Protein AF-A0A347WK98-F1 (afdb_monomer)

Organism: NCBI:txid2036206

pLDDT: mean 80.29, std 15.49, range [46.28, 96.25]

Mean predicted aligned error: 7.03 Å

Structure (mmCIF, N/CA/C/O backbone):
data_AF-A0A347WK98-F1
#
_entry.id   AF-A0A347WK98-F1
#
loop_
_atom_site.group_PDB
_atom_site.id
_atom_site.type_symbol
_atom_site.label_atom_id
_atom_site.label_alt_id
_atom_site.label_comp_id
_atom_site.label_asym_id
_atom_site.label_entity_id
_atom_site.label_seq_id
_atom_site.pdbx_PDB_ins_code
_atom_site.Cartn_x
_atom_site.Cartn_y
_atom_site.Cartn_z
_atom_site.occupancy
_atom_site.B_iso_or_equiv
_atom_site.auth_seq_id
_atom_site.auth_comp_id
_atom_site.auth_asym_id
_atom_site.auth_atom_id
_atom_site.pdbx_PDB_model_num
ATOM 1 N N . MET A 1 1 ? 5.792 -0.946 -26.522 1.00 46.28 1 MET A N 1
ATOM 2 C CA . MET A 1 1 ? 6.107 -1.250 -25.117 1.00 46.28 1 MET A CA 1
ATOM 3 C C . MET A 1 1 ? 4.812 -1.769 -24.527 1.00 46.28 1 MET A C 1
ATOM 5 O O . MET A 1 1 ? 3.907 -0.976 -24.304 1.00 46.28 1 MET A O 1
ATOM 9 N N . GLU A 1 2 ? 4.645 -3.089 -24.492 1.00 46.97 2 GLU A N 1
ATOM 10 C CA . GLU A 1 2 ? 3.472 -3.698 -23.859 1.00 46.97 2 GLU A CA 1
ATOM 11 C C . GLU A 1 2 ? 3.674 -3.606 -22.348 1.00 46.97 2 GLU A C 1
ATOM 13 O O . GLU A 1 2 ? 4.717 -4.005 -21.839 1.00 46.97 2 GLU A O 1
ATOM 18 N N . ILE A 1 3 ? 2.725 -2.991 -21.647 1.00 48.66 3 ILE A N 1
ATOM 19 C CA . ILE A 1 3 ? 2.747 -2.905 -20.188 1.00 48.66 3 ILE A CA 1
ATOM 20 C C . ILE A 1 3 ? 2.244 -4.255 -19.679 1.00 48.66 3 ILE A C 1
ATOM 22 O O . ILE A 1 3 ? 1.061 -4.560 -19.826 1.00 48.66 3 ILE A O 1
ATOM 26 N N . THR A 1 4 ? 3.136 -5.087 -19.142 1.00 52.50 4 THR A N 1
ATOM 27 C CA . THR A 1 4 ? 2.757 -6.366 -18.536 1.00 52.50 4 THR A CA 1
ATOM 28 C C . THR A 1 4 ? 2.461 -6.183 -17.039 1.00 52.50 4 THR A C 1
ATOM 30 O O . THR A 1 4 ? 3.120 -5.375 -16.381 1.00 52.50 4 THR A O 1
ATOM 33 N N . PRO A 1 5 ? 1.513 -6.948 -16.460 1.00 51.00 5 PRO A N 1
ATOM 34 C CA . PRO A 1 5 ? 1.156 -6.866 -15.034 1.00 51.00 5 PRO A CA 1
ATOM 35 C C . PRO A 1 5 ? 2.312 -7.148 -14.058 1.00 51.00 5 PRO A C 1
ATOM 37 O O . PRO A 1 5 ? 2.196 -6.879 -12.869 1.00 51.00 5 PRO A O 1
ATOM 40 N N . THR A 1 6 ? 3.414 -7.712 -14.555 1.00 51.03 6 THR A N 1
ATOM 41 C CA . THR A 1 6 ? 4.632 -8.048 -13.804 1.00 51.03 6 THR A CA 1
ATOM 42 C C . THR A 1 6 ? 5.445 -6.840 -13.350 1.00 51.03 6 THR A C 1
ATOM 44 O O . THR A 1 6 ? 6.278 -6.974 -12.468 1.00 51.03 6 THR A O 1
ATOM 47 N N . HIS A 1 7 ? 5.211 -5.666 -13.936 1.0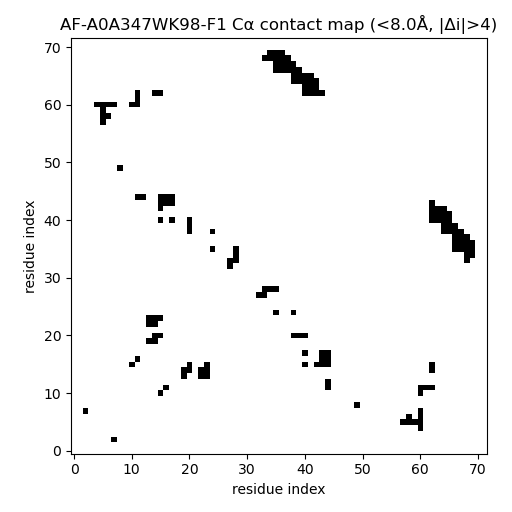0 58.22 7 HIS A N 1
ATOM 48 C CA . HIS A 1 7 ? 5.980 -4.456 -13.653 1.00 58.22 7 HIS A CA 1
ATOM 49 C C . HIS A 1 7 ? 5.067 -3.240 -13.690 1.00 58.22 7 HIS A C 1
ATOM 51 O O . HIS A 1 7 ? 5.373 -2.258 -14.376 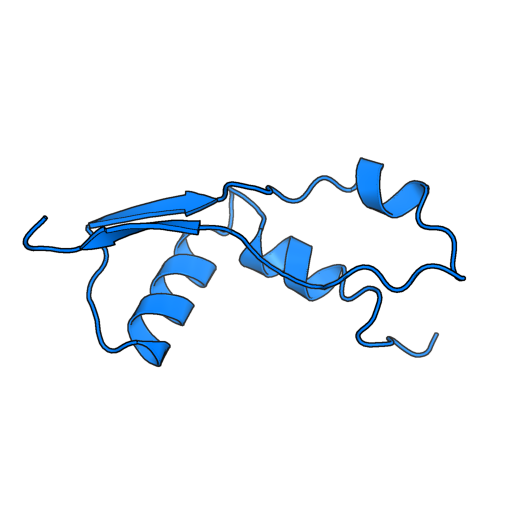1.00 58.22 7 HIS A O 1
ATOM 57 N N . ASP A 1 8 ? 3.916 -3.294 -13.014 1.00 70.94 8 ASP A N 1
ATOM 58 C CA . ASP A 1 8 ? 3.026 -2.138 -12.979 1.00 70.94 8 ASP A CA 1
ATOM 59 C C . ASP A 1 8 ? 3.608 -1.052 -12.055 1.00 70.94 8 ASP A C 1
ATOM 61 O O . ASP A 1 8 ? 3.183 -0.788 -10.929 1.00 70.94 8 ASP A O 1
ATOM 65 N N . LEU A 1 9 ? 4.657 -0.411 -12.572 1.00 76.69 9 LEU A N 1
ATOM 66 C CA . LEU A 1 9 ? 5.319 0.756 -12.024 1.00 76.69 9 LEU A CA 1
ATOM 67 C C . LEU A 1 9 ? 4.291 1.845 -11.727 1.00 76.69 9 LEU A C 1
ATOM 69 O O . LEU A 1 9 ? 4.449 2.591 -10.764 1.00 76.69 9 LEU A O 1
ATOM 73 N N . LEU A 1 10 ? 3.244 1.948 -12.553 1.00 81.62 10 LEU A N 1
ATOM 74 C CA . LEU A 1 10 ? 2.176 2.914 -12.351 1.00 81.62 10 LEU A CA 1
ATOM 75 C C . LEU A 1 10 ? 1.353 2.542 -11.122 1.00 81.62 10 LEU A C 1
ATOM 77 O O . LEU A 1 10 ? 1.119 3.421 -10.298 1.00 81.62 10 LEU A O 1
ATOM 81 N N . PHE A 1 11 ? 1.002 1.268 -10.941 1.00 84.50 11 PHE A N 1
ATOM 82 C CA . PHE A 1 11 ? 0.321 0.793 -9.739 1.00 84.50 11 PHE A CA 1
ATOM 83 C C . PHE A 1 11 ? 1.110 1.130 -8.471 1.00 84.50 11 PHE A C 1
ATOM 85 O O . PHE A 1 11 ? 0.596 1.832 -7.600 1.00 84.50 11 PHE A O 1
ATOM 92 N N . LYS A 1 12 ? 2.386 0.731 -8.381 1.00 85.19 12 LYS A N 1
ATOM 93 C CA . LYS A 1 12 ? 3.233 1.045 -7.214 1.00 85.19 12 LYS A CA 1
ATOM 94 C C . LYS A 1 12 ? 3.430 2.554 -7.039 1.00 85.19 12 LYS A C 1
ATOM 96 O O . LYS A 1 12 ? 3.372 3.054 -5.922 1.00 85.19 12 LYS A O 1
ATOM 101 N N . LYS A 1 13 ? 3.587 3.323 -8.117 1.00 86.81 13 LYS A N 1
ATOM 102 C CA . LYS A 1 13 ? 3.702 4.788 -8.036 1.00 86.81 13 LYS A CA 1
ATOM 103 C C . LYS A 1 13 ? 2.418 5.454 -7.531 1.00 86.81 13 LYS A C 1
ATOM 105 O O . LYS A 1 13 ? 2.491 6.457 -6.823 1.00 86.81 13 LYS A O 1
ATOM 110 N N . ILE A 1 14 ? 1.250 4.939 -7.908 1.00 89.62 14 ILE A N 1
ATOM 111 C CA . ILE A 1 14 ? -0.044 5.472 -7.471 1.00 89.62 14 ILE A CA 1
ATOM 112 C C . ILE A 1 14 ? -0.314 5.062 -6.024 1.00 89.62 14 ILE A C 1
ATOM 114 O O . ILE A 1 14 ? -0.606 5.929 -5.208 1.00 89.62 14 ILE A O 1
ATOM 118 N N . PHE A 1 15 ? -0.166 3.779 -5.693 1.00 91.44 15 PHE A N 1
ATOM 119 C CA . PHE A 1 15 ? -0.634 3.225 -4.425 1.00 91.44 15 PHE A CA 1
ATO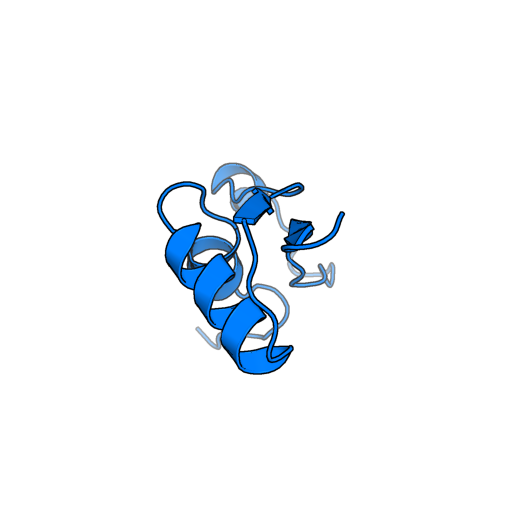M 120 C C . PHE A 1 15 ? 0.444 3.120 -3.343 1.00 91.44 15 PHE A C 1
ATOM 122 O O . PHE A 1 15 ? 0.127 3.309 -2.180 1.00 91.44 15 PHE A O 1
ATOM 129 N N . ALA A 1 16 ? 1.719 2.915 -3.675 1.00 89.19 16 ALA A N 1
ATOM 130 C CA . ALA A 1 16 ? 2.800 2.831 -2.684 1.00 89.19 16 ALA A CA 1
ATOM 131 C C . ALA A 1 16 ? 3.566 4.153 -2.484 1.00 89.19 16 ALA A C 1
ATOM 133 O O . ALA A 1 16 ? 4.563 4.188 -1.767 1.00 89.19 16 ALA A O 1
ATOM 134 N N . SER A 1 17 ? 3.145 5.263 -3.096 1.00 90.50 17 SER A N 1
ATOM 135 C CA . SER A 1 17 ? 3.788 6.561 -2.859 1.00 90.50 17 SER A CA 1
ATOM 136 C C . SER A 1 17 ? 3.182 7.285 -1.657 1.00 90.50 17 SER A C 1
ATOM 138 O O . SER A 1 17 ? 1.976 7.519 -1.610 1.0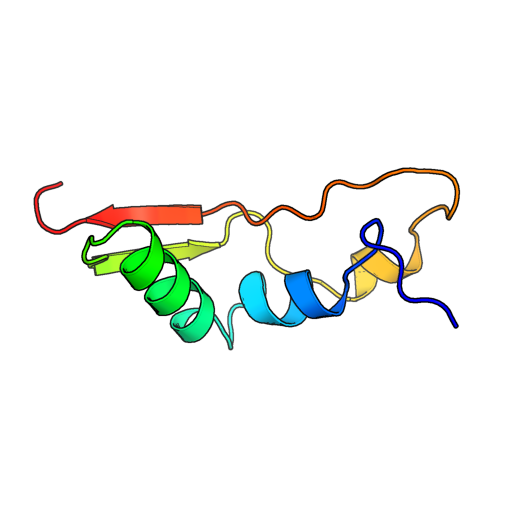0 90.50 17 SER A O 1
ATOM 140 N N . GLU A 1 18 ? 4.031 7.740 -0.732 1.00 89.56 18 GLU A N 1
ATOM 141 C CA . GLU A 1 18 ? 3.609 8.505 0.452 1.00 89.56 18 GLU A CA 1
ATOM 142 C C . GLU A 1 18 ? 2.808 9.772 0.108 1.00 89.56 18 GLU A C 1
ATOM 144 O O . GLU A 1 18 ? 1.853 10.113 0.806 1.00 89.56 18 GLU A O 1
ATOM 149 N N . SER A 1 19 ? 3.118 10.452 -1.005 1.00 90.00 19 SER A N 1
ATOM 150 C CA . SER A 1 19 ? 2.343 11.626 -1.442 1.00 90.00 19 SER A CA 1
ATOM 151 C C . SER A 1 19 ? 0.906 11.274 -1.840 1.00 90.00 19 SER A C 1
ATOM 153 O O . SER A 1 19 ? 0.011 12.116 -1.776 1.00 90.00 19 SER A O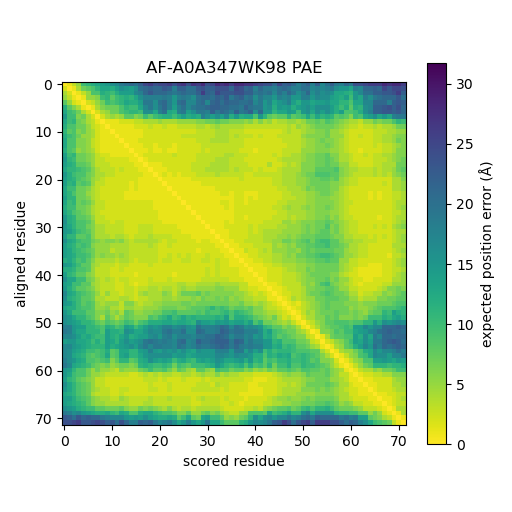 1
ATOM 155 N N . ASN A 1 20 ? 0.679 10.021 -2.234 1.00 91.88 20 ASN A N 1
ATOM 156 C CA . ASN A 1 20 ? -0.585 9.518 -2.758 1.00 91.88 20 ASN A CA 1
ATOM 157 C C . ASN A 1 20 ? -1.338 8.652 -1.741 1.00 91.88 20 ASN A C 1
ATOM 159 O O . ASN A 1 20 ? -2.336 8.027 -2.087 1.00 91.88 20 ASN A O 1
ATOM 163 N N . LYS A 1 21 ? -0.915 8.644 -0.472 1.00 92.81 21 LYS A N 1
ATOM 164 C CA . LYS A 1 21 ? -1.501 7.804 0.581 1.00 92.81 21 LYS A CA 1
ATOM 165 C C . LYS A 1 21 ? -3.021 7.951 0.732 1.00 92.81 21 LYS A C 1
ATOM 167 O O . LYS A 1 21 ? -3.702 6.995 1.081 1.00 92.81 21 LYS A O 1
ATOM 172 N N . HIS A 1 22 ? -3.561 9.132 0.439 1.00 93.50 22 HIS A N 1
ATOM 173 C CA . HIS A 1 22 ? -5.003 9.392 0.440 1.00 93.50 22 HIS A CA 1
ATOM 174 C C . HIS A 1 22 ? -5.761 8.606 -0.647 1.00 93.50 22 HIS A C 1
ATOM 176 O O . HIS A 1 22 ? -6.873 8.158 -0.393 1.00 93.50 22 HIS A O 1
ATOM 182 N N . ILE A 1 23 ? -5.157 8.392 -1.824 1.00 94.62 23 ILE A N 1
ATOM 183 C CA . ILE A 1 23 ? -5.744 7.590 -2.909 1.00 94.62 23 ILE A CA 1
ATOM 184 C C . ILE A 1 23 ? -5.846 6.134 -2.464 1.00 94.62 23 ILE A C 1
ATOM 186 O O . ILE A 1 23 ? -6.910 5.535 -2.569 1.00 94.62 23 ILE A O 1
ATOM 190 N N . LEU A 1 24 ? -4.754 5.585 -1.921 1.00 94.94 24 LEU A N 1
ATOM 191 C CA . LEU A 1 24 ? -4.741 4.226 -1.385 1.00 94.94 24 LEU A CA 1
ATOM 192 C C . LEU A 1 24 ? -5.748 4.060 -0.243 1.00 94.94 24 LEU A C 1
ATOM 194 O O . LEU A 1 24 ? -6.483 3.080 -0.228 1.00 94.94 24 LEU A O 1
ATOM 198 N N . LYS A 1 25 ? -5.810 5.025 0.682 1.00 95.00 25 LYS A N 1
ATOM 199 C CA . LYS A 1 25 ? -6.765 5.005 1.794 1.00 95.00 25 LYS A CA 1
ATOM 200 C C . LYS A 1 25 ? -8.204 4.897 1.291 1.00 95.00 25 LYS A C 1
ATOM 202 O O . LYS A 1 25 ? -8.872 3.936 1.645 1.00 95.00 25 LYS A O 1
ATOM 207 N N . HIS A 1 26 ? -8.646 5.813 0.431 1.00 95.44 26 HIS A N 1
ATOM 208 C CA . HIS A 1 26 ? -10.021 5.791 -0.076 1.00 95.44 26 HIS A CA 1
ATOM 209 C C . HIS A 1 26 ? -10.323 4.552 -0.916 1.00 95.44 26 HIS A C 1
ATOM 211 O O . HIS A 1 26 ? -11.390 3.971 -0.782 1.00 95.44 26 HIS A O 1
ATOM 217 N N . PHE A 1 27 ? -9.363 4.090 -1.719 1.00 94.56 27 PHE A N 1
ATOM 218 C CA . PHE A 1 27 ? -9.513 2.851 -2.477 1.00 94.56 27 PHE A CA 1
ATOM 219 C C . PHE A 1 27 ? -9.764 1.635 -1.570 1.00 94.56 27 PHE A C 1
ATOM 221 O O . PHE A 1 27 ? -10.628 0.813 -1.862 1.00 94.56 27 PHE A O 1
ATOM 228 N N . VAL A 1 28 ? -9.029 1.523 -0.461 1.00 93.75 28 VAL A N 1
ATOM 229 C CA . VAL A 1 28 ? -9.209 0.438 0.515 1.00 93.75 28 VAL A CA 1
ATOM 230 C C . VAL A 1 28 ? -10.536 0.578 1.264 1.00 93.75 28 VAL A C 1
ATOM 232 O O . VAL A 1 28 ? -11.231 -0.420 1.435 1.00 93.75 28 VAL A O 1
ATOM 235 N N . GLU A 1 29 ? -10.902 1.794 1.678 1.00 95.50 29 GLU A N 1
ATOM 236 C CA . GLU A 1 29 ? -12.187 2.080 2.335 1.00 95.50 29 GLU A CA 1
ATOM 237 C C . GLU A 1 29 ? -13.377 1.697 1.441 1.00 95.50 29 GLU A C 1
ATOM 239 O O . GLU A 1 29 ? -14.293 1.022 1.906 1.00 95.50 29 GLU A O 1
ATOM 244 N N . ASP A 1 30 ? -13.326 2.039 0.149 1.00 96.25 30 ASP A N 1
ATOM 245 C CA . ASP A 1 30 ? -14.379 1.730 -0.826 1.00 96.25 30 ASP A CA 1
ATOM 246 C C . ASP A 1 30 ? -14.507 0.222 -1.100 1.00 96.25 30 ASP A C 1
ATOM 248 O O . ASP A 1 30 ? -15.612 -0.281 -1.292 1.00 96.25 30 ASP A O 1
ATOM 252 N N . ILE 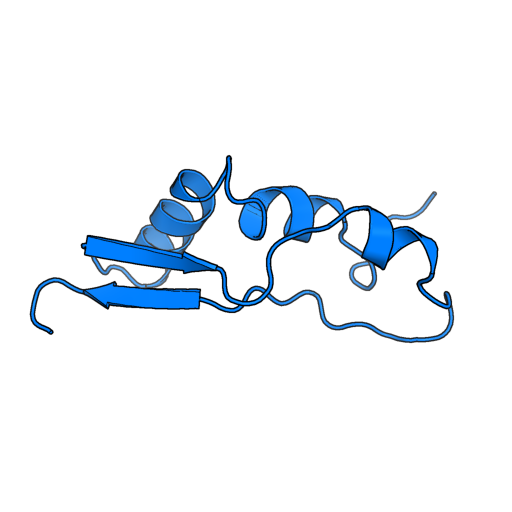A 1 31 ? -13.391 -0.516 -1.131 1.00 95.00 31 ILE A N 1
ATOM 253 C CA . ILE A 1 31 ? -13.395 -1.965 -1.403 1.00 95.00 31 ILE A CA 1
ATOM 254 C C . ILE A 1 31 ? -13.838 -2.775 -0.189 1.00 95.00 31 ILE A C 1
ATOM 256 O O . ILE A 1 31 ? -14.527 -3.784 -0.339 1.00 95.00 31 ILE A O 1
ATOM 260 N N . LEU A 1 32 ? -13.380 -2.387 0.999 1.00 93.25 32 LEU A N 1
ATOM 261 C CA . LEU A 1 32 ? -13.635 -3.131 2.230 1.00 93.25 32 LEU A CA 1
ATOM 262 C C . LEU A 1 32 ? -14.883 -2.640 2.971 1.00 93.25 32 LEU A C 1
ATOM 264 O O . LEU A 1 32 ? -15.283 -3.279 3.939 1.00 93.25 32 LEU A O 1
ATOM 268 N N . GLU A 1 33 ? -15.483 -1.533 2.528 1.00 94.50 33 GLU A N 1
ATOM 269 C CA . GLU A 1 33 ? -16.626 -0.873 3.170 1.00 94.50 33 GLU A CA 1
ATOM 270 C C . GLU A 1 33 ? -16.359 -0.538 4.656 1.00 94.50 33 GLU A C 1
ATOM 272 O O . GLU A 1 33 ? -17.247 -0.612 5.507 1.00 94.50 33 GLU A O 1
ATOM 277 N N . ILE A 1 34 ? -15.116 -0.156 4.976 1.00 93.06 34 ILE A N 1
ATOM 278 C CA . ILE A 1 34 ? -14.666 0.253 6.320 1.00 93.06 34 ILE A CA 1
ATOM 279 C C . ILE A 1 34 ? -14.117 1.679 6.299 1.00 93.06 34 ILE A C 1
ATOM 281 O O . ILE A 1 34 ? -13.679 2.159 5.260 1.00 93.06 34 ILE A O 1
ATOM 285 N N . GLN A 1 35 ? -14.074 2.341 7.459 1.00 93.38 35 GLN A N 1
ATOM 286 C CA . GLN A 1 35 ? -13.348 3.604 7.630 1.00 93.38 35 GLN A CA 1
ATOM 287 C C . GLN A 1 35 ? -12.018 3.371 8.340 1.00 93.38 35 GLN A C 1
ATOM 289 O O . GLN A 1 35 ? -11.955 2.712 9.382 1.00 93.38 35 GLN A O 1
ATOM 294 N N . LEU A 1 36 ? -10.952 3.937 7.776 1.00 93.19 36 LEU A N 1
ATOM 295 C CA . LEU A 1 36 ? -9.617 3.886 8.352 1.00 93.19 36 LEU A CA 1
ATOM 296 C C . LEU A 1 36 ? -9.321 5.214 9.051 1.00 93.19 36 LEU A C 1
ATOM 298 O O . LEU A 1 36 ? -9.420 6.284 8.453 1.00 93.19 36 LEU A O 1
ATOM 302 N N . GLU A 1 37 ? -8.872 5.181 10.299 1.00 92.06 37 GLU A N 1
ATOM 303 C CA . GLU A 1 37 ? -8.331 6.369 10.964 1.00 92.06 37 GLU A CA 1
ATOM 304 C C . GLU A 1 37 ? -6.957 6.693 10.375 1.00 92.06 37 GLU A C 1
ATOM 306 O O . GLU A 1 37 ? -6.700 7.797 9.878 1.00 92.06 37 GLU A O 1
ATOM 311 N N . THR A 1 38 ? -6.087 5.681 10.352 1.00 91.06 38 THR A N 1
ATOM 312 C CA . THR A 1 38 ? -4.723 5.785 9.843 1.00 91.06 38 THR A CA 1
ATOM 313 C C . THR A 1 38 ? -4.408 4.664 8.859 1.00 91.06 38 THR A C 1
ATOM 315 O O . THR A 1 38 ? -4.946 3.562 8.935 1.00 91.06 38 THR A O 1
ATOM 318 N N . LEU A 1 39 ? -3.527 4.977 7.911 1.00 93.56 39 LEU A N 1
ATOM 319 C CA . LEU A 1 39 ? -2.927 4.030 6.980 1.00 93.56 39 LEU A CA 1
ATOM 320 C C . LEU A 1 39 ? -1.447 4.391 6.841 1.00 93.56 39 LEU A C 1
ATOM 322 O O . LEU A 1 39 ? -1.104 5.573 6.691 1.00 93.56 39 LEU A O 1
ATOM 326 N N . GLN A 1 40 ? -0.584 3.386 6.905 1.00 94.62 40 GLN A N 1
ATOM 327 C CA . GLN A 1 40 ? 0.851 3.459 6.668 1.00 94.62 40 GLN A CA 1
ATOM 328 C C . GLN A 1 40 ? 1.230 2.426 5.607 1.00 94.62 40 GLN A C 1
ATOM 330 O O . GLN A 1 40 ? 0.806 1.276 5.687 1.00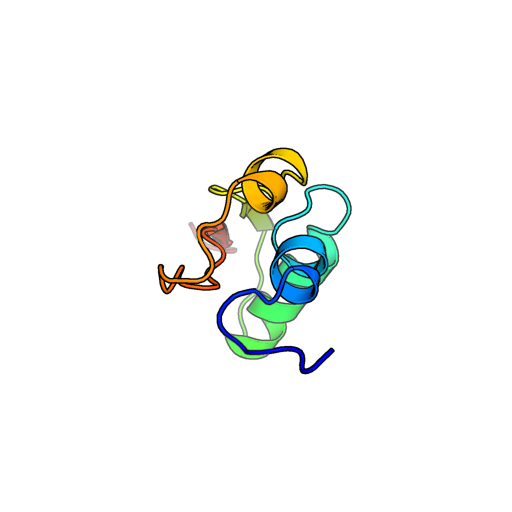 94.62 40 GLN A O 1
ATOM 335 N N . ILE A 1 41 ? 2.034 2.839 4.629 1.00 94.00 41 ILE A N 1
ATOM 336 C CA . ILE A 1 41 ? 2.570 1.955 3.595 1.00 94.00 41 ILE A CA 1
ATOM 337 C C . ILE A 1 41 ? 3.846 1.311 4.149 1.00 94.00 41 ILE A C 1
ATOM 339 O O . ILE A 1 41 ? 4.727 2.006 4.655 1.00 94.00 41 ILE A O 1
ATOM 343 N N . MET A 1 42 ? 3.941 -0.015 4.084 1.00 92.75 42 MET A N 1
ATOM 344 C CA . MET A 1 42 ? 5.075 -0.771 4.631 1.00 92.75 42 MET A CA 1
ATOM 345 C C . MET A 1 42 ? 6.165 -1.036 3.587 1.00 92.75 42 MET A C 1
ATOM 347 O O . MET A 1 42 ? 7.326 -1.224 3.945 1.00 92.75 42 MET A O 1
ATOM 351 N N . ASN A 1 43 ? 5.808 -0.992 2.304 1.00 87.94 43 ASN A N 1
ATOM 352 C CA . ASN A 1 43 ? 6.699 -1.178 1.160 1.00 87.94 43 ASN A CA 1
ATOM 353 C C . ASN A 1 43 ? 6.605 0.019 0.184 1.00 87.94 43 ASN A C 1
ATOM 355 O O . ASN A 1 43 ? 6.094 -0.119 -0.935 1.00 87.94 43 ASN A O 1
ATOM 359 N N . PRO A 1 44 ? 7.045 1.221 0.611 1.00 85.44 44 PRO A N 1
ATOM 360 C CA . PRO A 1 44 ? 6.879 2.446 -0.159 1.00 85.44 44 PRO A CA 1
ATOM 361 C C . PRO A 1 44 ? 7.600 2.395 -1.508 1.00 85.44 44 PRO A C 1
ATOM 363 O O . PRO A 1 44 ? 8.653 1.789 -1.672 1.00 85.44 44 PRO A O 1
ATOM 366 N N . TYR A 1 45 ? 7.029 3.086 -2.489 1.00 82.94 45 TYR A N 1
ATOM 367 C CA . TYR A 1 45 ? 7.562 3.163 -3.839 1.00 82.94 45 TYR A CA 1
ATOM 368 C C . TYR A 1 45 ? 8.877 3.948 -3.890 1.00 82.94 45 TYR A C 1
ATOM 370 O O . TYR A 1 45 ? 8.916 5.152 -3.605 1.00 82.94 45 TYR A O 1
ATOM 378 N N . HIS A 1 46 ? 9.923 3.303 -4.408 1.00 81.12 46 HIS A N 1
ATOM 379 C CA . HIS A 1 46 ? 11.189 3.943 -4.739 1.00 81.12 46 HIS A CA 1
ATOM 380 C C . HIS A 1 46 ? 11.617 3.619 -6.175 1.00 81.12 46 HIS A C 1
ATOM 382 O O . HIS A 1 46 ? 11.952 2.489 -6.504 1.00 81.12 46 HIS A O 1
ATOM 388 N N . ILE A 1 47 ? 11.692 4.637 -7.047 1.00 77.38 47 ILE A N 1
ATOM 389 C CA . ILE A 1 47 ? 12.088 4.470 -8.465 1.00 77.38 47 ILE A CA 1
ATOM 390 C C . ILE A 1 47 ? 13.455 3.783 -8.646 1.00 77.38 47 ILE A C 1
ATOM 392 O O . ILE A 1 47 ? 13.723 3.210 -9.697 1.00 77.38 47 ILE A O 1
ATOM 396 N N . SER A 1 48 ? 14.341 3.852 -7.648 1.00 75.62 48 SER A N 1
ATOM 397 C CA . SER A 1 48 ? 15.636 3.166 -7.652 1.00 75.62 48 SER A CA 1
ATOM 398 C C . SER A 1 48 ? 15.517 1.643 -7.650 1.00 75.62 48 SER A C 1
ATOM 400 O O . SER A 1 48 ? 16.374 0.992 -8.236 1.00 75.62 48 SER A O 1
ATOM 402 N N . GLU A 1 49 ? 14.469 1.088 -7.041 1.00 71.62 49 GLU A N 1
ATOM 403 C CA . GLU A 1 49 ? 14.224 -0.360 -6.974 1.00 71.62 49 GLU A CA 1
ATOM 404 C C . GLU A 1 49 ? 13.827 -0.912 -8.347 1.00 71.62 49 GLU A C 1
ATOM 406 O O . GLU A 1 49 ? 14.235 -2.003 -8.724 1.00 71.62 49 GLU A O 1
ATOM 411 N N . PHE A 1 50 ? 13.157 -0.094 -9.164 1.00 68.12 50 PHE A N 1
ATOM 412 C CA . PHE A 1 50 ? 12.699 -0.479 -10.500 1.00 68.12 50 PHE A CA 1
ATOM 413 C C . PHE A 1 50 ? 13.782 -0.440 -11.583 1.00 68.12 50 PHE A C 1
ATOM 415 O O . PHE A 1 50 ? 13.563 -0.917 -12.691 1.00 68.12 50 PHE A O 1
ATOM 422 N N . LYS A 1 51 ? 14.953 0.142 -11.299 1.00 64.44 51 LYS A N 1
ATOM 423 C CA . LYS A 1 51 ? 16.054 0.229 -12.276 1.00 64.44 51 LYS A CA 1
ATOM 424 C C . LYS A 1 51 ? 16.854 -1.067 -12.410 1.00 64.44 51 LYS A C 1
ATOM 426 O O . LYS A 1 51 ? 17.611 -1.185 -13.366 1.00 64.44 51 LYS A O 1
ATOM 431 N N . ASN A 1 52 ? 16.698 -1.991 -11.462 1.00 60.56 52 ASN A N 1
ATOM 432 C CA . ASN A 1 52 ? 17.464 -3.235 -11.378 1.00 60.56 52 ASN A CA 1
ATOM 433 C C . ASN A 1 52 ? 16.572 -4.480 -11.484 1.00 60.56 52 ASN A C 1
ATOM 435 O O . ASN A 1 52 ? 16.996 -5.550 -11.055 1.00 60.56 52 ASN A O 1
ATOM 439 N N . ILE A 1 53 ? 15.338 -4.345 -11.982 1.00 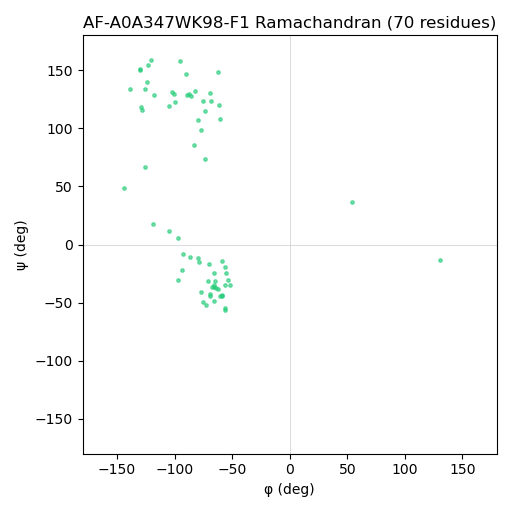61.50 53 ILE A N 1
ATOM 440 C CA . ILE A 1 53 ? 14.454 -5.501 -12.119 1.00 61.50 53 ILE A CA 1
ATOM 441 C C . ILE A 1 53 ? 14.958 -6.329 -13.300 1.00 61.50 53 ILE A C 1
ATOM 443 O O . ILE A 1 53 ? 14.982 -5.851 -14.434 1.00 61.50 53 ILE A O 1
ATOM 447 N N . ASP A 1 54 ? 15.419 -7.543 -13.003 1.00 60.12 54 ASP A N 1
ATOM 448 C CA . ASP A 1 54 ? 15.683 -8.566 -14.012 1.00 60.12 54 ASP A CA 1
ATOM 449 C C . ASP A 1 54 ? 14.360 -8.876 -14.717 1.00 60.12 54 ASP A C 1
ATOM 451 O O . ASP A 1 54 ? 13.413 -9.317 -14.067 1.00 60.12 54 ASP A O 1
ATOM 455 N N . GLU A 1 55 ? 14.295 -8.677 -16.038 1.00 60.44 55 GLU A N 1
ATOM 456 C CA . GLU A 1 55 ? 13.085 -8.922 -16.848 1.00 60.44 55 GLU A CA 1
ATOM 457 C C . GLU A 1 55 ? 12.551 -10.366 -16.715 1.00 60.44 55 GLU A C 1
ATOM 459 O O . GLU A 1 55 ? 11.380 -10.624 -16.997 1.00 60.44 55 GLU A O 1
ATOM 464 N N . ASP A 1 56 ? 13.398 -11.291 -16.250 1.00 59.03 56 ASP A N 1
ATOM 465 C CA . ASP A 1 56 ? 13.100 -12.711 -16.059 1.00 59.03 56 ASP A CA 1
ATOM 466 C C . ASP A 1 56 ? 12.472 -13.048 -14.688 1.00 59.03 56 ASP A C 1
ATOM 468 O O . ASP A 1 56 ? 11.981 -14.167 -14.504 1.00 59.03 56 ASP A O 1
ATOM 472 N N . ASN A 1 57 ? 12.453 -12.116 -13.725 1.00 58.41 57 ASN A N 1
ATOM 473 C CA . ASN A 1 57 ? 11.850 -12.336 -12.407 1.00 58.41 57 ASN A CA 1
ATOM 474 C C . ASN A 1 57 ? 10.445 -11.722 -12.327 1.00 58.41 57 ASN A C 1
ATOM 476 O O . ASN A 1 57 ? 10.231 -10.531 -12.537 1.00 58.41 57 ASN A O 1
ATOM 480 N N . ILE A 1 58 ? 9.461 -12.566 -12.007 1.00 57.28 58 ILE A N 1
ATOM 481 C CA . ILE A 1 58 ? 8.088 -12.140 -11.718 1.00 57.28 58 ILE A CA 1
ATOM 482 C C . ILE A 1 58 ? 8.079 -11.555 -10.306 1.00 57.28 58 ILE A C 1
ATOM 484 O O . ILE A 1 58 ? 7.985 -12.300 -9.331 1.00 57.28 58 ILE A O 1
ATOM 488 N N . ASP A 1 59 ? 8.145 -10.232 -10.203 1.00 62.62 59 ASP A N 1
ATOM 489 C CA . ASP A 1 59 ? 7.862 -9.540 -8.950 1.00 62.62 59 ASP A CA 1
ATOM 490 C C . ASP A 1 59 ? 6.347 -9.359 -8.789 1.00 62.62 59 ASP A C 1
ATOM 492 O O . ASP A 1 59 ? 5.628 -8.939 -9.704 1.00 62.62 59 ASP A O 1
ATOM 496 N N . TYR A 1 60 ? 5.830 -9.699 -7.609 1.00 62.78 60 TYR A N 1
ATOM 497 C CA . TYR A 1 60 ? 4.428 -9.457 -7.295 1.00 62.78 60 TYR A CA 1
ATOM 498 C C . TYR A 1 60 ? 4.179 -7.954 -7.154 1.00 62.78 60 TYR A C 1
ATOM 500 O O . TYR A 1 60 ? 4.858 -7.236 -6.417 1.00 62.78 60 TYR A O 1
ATOM 508 N N . THR A 1 61 ? 3.148 -7.472 -7.844 1.00 74.00 61 THR A N 1
ATOM 509 C CA . THR A 1 61 ? 2.664 -6.103 -7.677 1.00 74.00 61 THR A CA 1
ATOM 510 C C . THR A 1 61 ? 1.729 -6.059 -6.464 1.00 74.00 61 THR A C 1
ATOM 512 O O . THR A 1 61 ? 0.518 -6.207 -6.597 1.00 74.00 61 THR A O 1
ATOM 515 N N . GLU A 1 62 ? 2.295 -5.884 -5.268 1.00 84.38 62 GLU A N 1
ATOM 516 C CA . GLU A 1 62 ? 1.543 -5.796 -4.004 1.00 84.38 62 GLU A CA 1
ATOM 517 C C . GLU A 1 62 ? 1.824 -4.493 -3.247 1.00 84.38 62 GLU A C 1
ATOM 519 O O . GLU A 1 62 ? 2.877 -3.886 -3.415 1.00 84.38 62 GLU A O 1
ATOM 524 N N . VAL A 1 63 ? 0.900 -4.024 -2.411 1.00 88.44 63 VAL A N 1
ATOM 525 C CA . VAL A 1 63 ? 1.134 -2.881 -1.514 1.00 88.44 63 VAL A CA 1
ATOM 526 C C . VAL A 1 63 ? 0.728 -3.297 -0.117 1.00 88.44 63 VAL A C 1
ATOM 528 O O . VAL A 1 63 ? -0.434 -3.610 0.130 1.00 88.44 63 VAL A O 1
ATOM 531 N N . ASP A 1 64 ? 1.702 -3.288 0.780 1.00 90.38 64 ASP A N 1
ATOM 532 C CA . ASP A 1 64 ? 1.537 -3.689 2.163 1.00 90.38 64 ASP A CA 1
ATOM 533 C C . ASP A 1 64 ? 1.125 -2.475 2.974 1.00 90.38 64 ASP A C 1
ATOM 535 O O . ASP A 1 64 ? 1.778 -1.426 2.932 1.00 90.38 64 ASP A O 1
ATOM 539 N N . ILE A 1 65 ? 0.045 -2.625 3.734 1.00 93.31 65 ILE A N 1
ATOM 540 C CA . ILE A 1 65 ? -0.484 -1.560 4.575 1.00 93.31 65 ILE A CA 1
ATOM 541 C C . ILE A 1 65 ? -0.597 -2.004 6.024 1.00 93.31 65 ILE A C 1
ATOM 543 O O . ILE A 1 65 ? -1.029 -3.114 6.328 1.00 93.31 65 ILE A O 1
ATOM 547 N N . LEU A 1 66 ? -0.254 -1.087 6.920 1.00 94.19 66 LEU A N 1
ATOM 548 C CA . LEU A 1 66 ? -0.664 -1.123 8.313 1.00 94.19 66 LEU A CA 1
ATOM 549 C C . LEU A 1 66 ? -1.752 -0.066 8.490 1.00 94.19 66 LEU A C 1
ATOM 551 O O . LEU A 1 66 ? -1.515 1.115 8.231 1.00 94.19 66 LEU A O 1
ATOM 555 N N . ALA A 1 67 ? -2.946 -0.483 8.896 1.00 92.62 67 ALA A N 1
ATOM 556 C CA . ALA A 1 67 ? -4.086 0.409 9.047 1.00 92.62 67 ALA A CA 1
ATOM 557 C C . ALA A 1 67 ? -4.752 0.234 10.412 1.00 92.62 67 ALA A C 1
ATOM 559 O O . ALA A 1 67 ? -4.723 -0.851 10.990 1.00 92.62 67 ALA A O 1
ATOM 560 N N . GLN A 1 68 ? -5.354 1.313 10.903 1.00 93.62 68 GLN A N 1
ATOM 561 C CA . GLN A 1 68 ? -6.158 1.332 12.122 1.00 93.62 68 GLN A CA 1
ATOM 562 C C . GLN A 1 68 ? -7.588 1.726 11.756 1.00 93.62 68 GLN A C 1
ATOM 564 O O . GLN A 1 68 ? -7.786 2.736 11.078 1.00 93.62 68 GLN A O 1
ATOM 569 N N . THR A 1 69 ? -8.571 0.941 12.189 1.00 90.31 69 THR A N 1
ATOM 570 C CA . THR A 1 69 ? -10.004 1.210 11.996 1.00 90.31 69 THR A CA 1
ATOM 571 C C . THR A 1 69 ? -10.603 1.907 13.211 1.00 90.31 69 THR A C 1
ATOM 573 O O . THR A 1 69 ? -10.099 1.752 14.326 1.00 90.31 69 THR A O 1
ATOM 576 N N . GLU A 1 70 ? -11.726 2.604 13.019 1.00 78.38 70 GLU A N 1
ATOM 577 C CA . GLU A 1 70 ? -12.531 3.086 14.146 1.00 78.38 70 GLU A CA 1
ATOM 578 C C . GLU A 1 70 ? -13.021 1.882 14.974 1.00 78.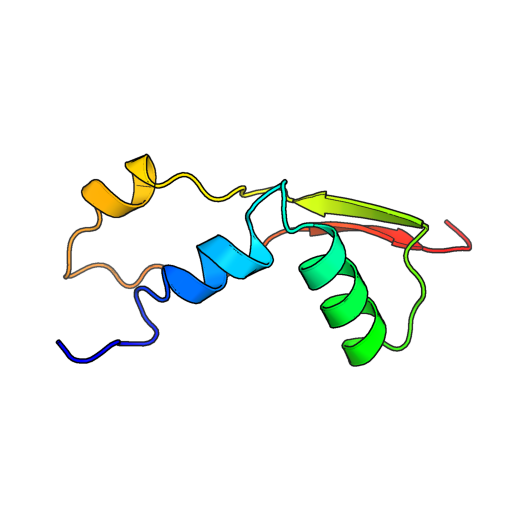38 70 GLU A C 1
ATOM 580 O O . GLU A 1 70 ? -13.859 1.100 14.526 1.00 78.38 70 GLU A O 1
ATOM 585 N N . GLY A 1 71 ? -12.457 1.693 16.171 1.00 69.88 71 GLY A N 1
ATOM 586 C CA . GLY A 1 71 ? -12.796 0.579 17.070 1.00 69.88 71 GLY A CA 1
ATOM 587 C C . GLY A 1 71 ? -11.611 -0.209 17.635 1.00 69.88 71 GLY A C 1
ATOM 588 O O . GLY A 1 71 ? -11.803 -0.907 18.633 1.00 69.88 71 GLY A O 1
ATOM 589 N N . GLY A 1 72 ? -10.405 -0.023 17.078 1.00 54.75 72 GLY A N 1
ATOM 590 C CA . GLY A 1 72 ? -9.179 -0.710 17.510 1.00 54.75 72 GLY A CA 1
ATOM 591 C C . GLY A 1 72 ? -8.902 -2.003 16.758 1.00 54.75 72 GLY A C 1
ATOM 592 O O . GLY A 1 72 ? -9.782 -2.890 16.757 1.00 54.75 72 GLY A O 1
#

Sequence (72 aa):
MEITPTHDLLFKKIFASESNKHILKHFVEDILEIQLETLQIMNPYHISEFKNIDEDNIDYTEVDILAQTEGG

Solvent-accessible surface area (backbone atoms only — not comparable to full-atom values): 4570 Å² total; per-residue (Å²): 134,84,87,52,79,58,65,46,58,65,56,40,54,47,50,21,21,79,94,30,42,67,58,38,49,51,53,50,26,70,74,68,74,48,65,65,77,45,74,41,70,75,58,60,55,52,77,74,65,68,75,69,63,56,92,88,58,82,48,80,84,75,75,49,72,51,71,41,45,84,86,116

Secondary structure (DSSP, 8-state):
----GGG-HHHHHHHS-GGGHHHHHHHHHHHHT--EEEEEESS---TTGGGG--TTS-------EEEEETT-

Foldseek 3Di:
DDDDQQCPLVLLCQQQAPVNVVVVQVVCCVVVVFHWPDKDWPDHDDVVVVVPDDPPDRDDPDIDIDTHGVPD

Radius of gyration: 13.93 Å; Cα contacts (8 Å, |Δi|>4): 81; chains: 1; bounding box: 34×24×43 Å

Nearest PDB structures (foldseek):
  3ab2-assembly4_M  TM=3.608E-01  e=7.237E+00  Corynebacterium glutamicum